Protein AF-A0A2A2VE20-F1 (afdb_monomer_lite)

Structure (mmCIF, N/CA/C/O backbone):
data_AF-A0A2A2VE20-F1
#
_entry.id   AF-A0A2A2VE20-F1
#
loop_
_atom_site.group_PDB
_atom_site.id
_atom_site.type_symbol
_atom_site.label_atom_id
_atom_site.label_alt_id
_atom_site.label_comp_id
_atom_site.label_asym_id
_atom_site.label_entity_id
_atom_site.label_seq_id
_atom_site.pdbx_PDB_ins_code
_atom_site.Cartn_x
_atom_site.Cartn_y
_atom_site.Cartn_z
_atom_site.occupancy
_atom_site.B_iso_or_equiv
_atom_site.auth_seq_id
_atom_site.auth_comp_id
_atom_site.auth_asym_id
_atom_site.auth_atom_id
_atom_site.pdbx_PDB_model_num
ATOM 1 N N . MET A 1 1 ? 16.223 32.672 -37.682 1.00 48.34 1 MET A N 1
ATOM 2 C CA . MET A 1 1 ? 15.562 32.043 -36.523 1.00 48.34 1 MET A CA 1
ATOM 3 C C . MET A 1 1 ? 15.476 30.568 -36.840 1.00 48.34 1 MET A C 1
ATOM 5 O O . MET A 1 1 ? 14.679 30.198 -37.690 1.00 48.34 1 MET A O 1
ATOM 9 N N . SER A 1 2 ? 16.385 29.778 -36.281 1.00 51.34 2 SER A N 1
ATOM 10 C CA . SER A 1 2 ? 16.395 28.321 -36.425 1.00 51.34 2 SER A CA 1
ATOM 11 C C . SER A 1 2 ? 15.729 27.784 -35.165 1.00 51.34 2 SER A C 1
ATOM 13 O O . SER A 1 2 ? 16.289 27.954 -34.085 1.00 51.34 2 SER A O 1
ATOM 15 N N . GLY A 1 3 ? 14.501 27.291 -35.293 1.00 53.44 3 GLY A N 1
ATOM 16 C CA . GLY A 1 3 ? 13.782 26.642 -34.202 1.00 53.44 3 GLY A CA 1
ATOM 17 C C . GLY A 1 3 ? 14.232 25.192 -34.034 1.00 53.44 3 GLY A C 1
ATOM 18 O O . GLY A 1 3 ? 14.536 24.536 -35.029 1.00 53.44 3 GLY A O 1
ATOM 19 N N . ASP A 1 4 ? 14.281 24.792 -32.766 1.00 65.69 4 ASP A N 1
ATOM 20 C CA . ASP A 1 4 ? 14.006 23.483 -32.170 1.00 65.69 4 ASP A CA 1
ATOM 21 C C . ASP A 1 4 ? 14.580 22.214 -32.807 1.00 65.69 4 ASP A C 1
ATOM 23 O O . ASP A 1 4 ? 14.131 21.749 -33.851 1.00 65.69 4 ASP A O 1
ATOM 27 N N . TYR A 1 5 ? 15.451 21.559 -32.038 1.00 49.91 5 TYR A N 1
ATOM 28 C CA . TYR A 1 5 ? 15.247 20.151 -31.710 1.00 49.91 5 TYR A CA 1
ATOM 29 C C . TYR A 1 5 ? 15.389 20.038 -30.194 1.00 49.91 5 TYR A C 1
ATOM 31 O O . TYR A 1 5 ? 16.487 20.191 -29.663 1.00 49.91 5 TYR A O 1
ATOM 39 N N . ASP A 1 6 ? 14.259 19.871 -29.511 1.00 56.31 6 ASP A N 1
ATOM 40 C CA . ASP A 1 6 ? 14.221 19.453 -28.116 1.00 56.31 6 ASP A CA 1
ATOM 41 C C . ASP A 1 6 ? 15.051 18.170 -27.971 1.00 56.31 6 ASP A C 1
ATOM 43 O O . ASP A 1 6 ? 14.693 17.125 -28.519 1.00 56.31 6 ASP A O 1
ATOM 47 N N . ASP A 1 7 ? 16.149 18.236 -27.216 1.00 63.00 7 ASP A N 1
ATOM 48 C CA . ASP A 1 7 ? 16.698 17.066 -26.527 1.00 63.00 7 ASP A CA 1
ATOM 49 C C . ASP A 1 7 ? 15.665 16.654 -25.462 1.00 63.00 7 ASP A C 1
ATOM 51 O O . ASP A 1 7 ? 15.796 16.959 -24.273 1.00 63.00 7 ASP A O 1
ATOM 55 N N . GLU A 1 8 ? 14.559 16.047 -25.901 1.00 77.50 8 GLU A N 1
ATOM 56 C CA . GLU A 1 8 ? 13.472 15.639 -25.020 1.00 77.50 8 GLU A CA 1
ATOM 57 C C . GLU A 1 8 ? 13.993 14.537 -24.092 1.00 77.50 8 GLU A C 1
ATOM 59 O O . GLU A 1 8 ? 14.356 13.437 -24.518 1.00 77.50 8 GLU A O 1
ATOM 64 N N . PHE A 1 9 ? 14.091 14.862 -22.804 1.00 81.44 9 PHE A N 1
ATOM 65 C CA . PHE A 1 9 ? 14.622 13.952 -21.799 1.00 81.44 9 PHE A CA 1
ATOM 66 C C . PHE A 1 9 ? 13.826 12.636 -21.789 1.00 81.44 9 PHE A C 1
ATOM 68 O O . PHE A 1 9 ? 12.604 12.626 -21.633 1.00 81.44 9 PHE A O 1
ATOM 75 N N . ASN A 1 10 ? 14.521 11.506 -21.939 1.00 84.62 10 ASN A N 1
ATOM 76 C CA . ASN A 1 10 ? 13.895 10.188 -21.985 1.00 84.62 10 ASN A CA 1
ATOM 77 C C . ASN A 1 10 ? 13.427 9.749 -20.584 1.00 84.62 10 ASN A C 1
ATOM 79 O O . ASN A 1 10 ? 14.213 9.224 -19.800 1.00 84.62 10 ASN A O 1
ATOM 83 N N . TRP A 1 11 ? 12.139 9.913 -20.283 1.00 84.69 11 TRP A N 1
ATOM 84 C CA . TRP A 1 11 ? 11.525 9.533 -18.999 1.00 84.69 11 TRP A CA 1
ATOM 85 C C . TRP A 1 11 ? 11.257 8.027 -18.814 1.00 84.69 11 TRP A C 1
ATOM 87 O O . TRP A 1 11 ? 10.614 7.633 -17.840 1.00 84.69 11 TRP A O 1
ATOM 97 N N . ARG A 1 12 ? 11.690 7.165 -19.742 1.00 82.44 12 ARG A N 1
ATOM 98 C CA . ARG A 1 12 ? 11.437 5.719 -19.649 1.00 82.44 12 ARG A CA 1
ATOM 99 C C . ARG A 1 12 ? 12.278 5.049 -18.560 1.00 82.44 12 ARG A C 1
ATOM 101 O O . ARG A 1 12 ? 13.340 5.536 -18.185 1.00 82.44 12 ARG A O 1
ATOM 108 N N . VAL A 1 13 ? 11.802 3.899 -18.084 1.00 74.50 13 VAL A N 1
ATOM 109 C CA . VAL A 1 13 ? 12.399 3.154 -16.962 1.00 74.50 13 VAL A CA 1
ATOM 110 C C . VAL A 1 13 ? 13.798 2.605 -17.252 1.00 74.50 13 VAL A C 1
ATOM 112 O O . VAL A 1 13 ? 14.531 2.330 -16.308 1.00 74.50 13 VAL A O 1
ATOM 115 N N . GLU A 1 14 ? 14.176 2.461 -18.525 1.00 80.31 14 GLU A N 1
ATOM 116 C CA . GLU A 1 14 ? 15.514 2.025 -18.943 1.00 80.31 14 GLU A CA 1
ATOM 117 C C . GLU A 1 14 ? 16.560 3.154 -18.890 1.00 80.31 14 GLU A C 1
ATOM 119 O O . GLU A 1 14 ? 17.750 2.900 -19.069 1.00 80.31 14 GLU A O 1
ATOM 124 N N . ASN A 1 15 ? 16.149 4.409 -18.665 1.00 82.25 15 ASN A N 1
ATOM 125 C CA . ASN A 1 15 ? 17.082 5.513 -18.464 1.00 82.25 15 ASN A CA 1
ATOM 126 C C . ASN A 1 15 ? 17.631 5.482 -17.027 1.00 82.25 15 ASN A C 1
ATOM 128 O O . ASN A 1 15 ? 16.894 5.721 -16.071 1.00 82.25 15 ASN A O 1
ATOM 132 N N . SER A 1 16 ? 18.938 5.254 -16.874 1.00 79.38 16 SER A N 1
ATOM 133 C CA . SER A 1 16 ? 19.615 5.209 -15.570 1.00 79.38 16 SER A CA 1
ATOM 134 C C . SER A 1 16 ? 19.548 6.521 -14.780 1.00 79.38 16 SER A C 1
ATOM 136 O O . SER A 1 16 ? 19.668 6.495 -13.555 1.00 79.38 16 SER A O 1
ATOM 138 N N . ASP A 1 17 ? 19.329 7.654 -15.453 1.00 80.94 17 ASP A N 1
ATOM 139 C CA . ASP A 1 17 ? 19.149 8.959 -14.805 1.00 80.94 17 ASP A CA 1
ATOM 140 C C . ASP A 1 17 ? 17.758 9.092 -14.154 1.00 80.94 17 ASP A C 1
ATOM 142 O O . ASP A 1 17 ? 17.549 9.927 -13.268 1.00 80.94 17 ASP A O 1
ATOM 146 N N . VAL A 1 18 ? 16.797 8.240 -14.539 1.00 78.62 18 VAL A N 1
ATOM 147 C CA . VAL A 1 18 ? 15.475 8.145 -13.908 1.00 78.62 18 VAL A CA 1
ATOM 148 C C . VAL A 1 18 ? 15.584 7.284 -12.650 1.00 78.62 18 VAL A C 1
ATOM 150 O O . VAL A 1 18 ? 15.334 6.076 -12.621 1.00 78.62 18 VAL A O 1
ATOM 153 N N . VAL A 1 19 ? 15.953 7.947 -11.556 1.00 81.38 19 VAL A N 1
ATOM 154 C CA . VAL A 1 19 ? 16.086 7.315 -10.234 1.00 81.38 19 VAL A CA 1
ATOM 155 C C . VAL A 1 19 ? 14.727 6.858 -9.694 1.00 81.38 19 VAL A C 1
ATOM 157 O O . VAL A 1 19 ? 14.620 5.788 -9.095 1.00 81.38 19 VAL A O 1
ATOM 160 N N . VAL A 1 20 ? 13.676 7.647 -9.930 1.00 79.25 20 VAL A N 1
ATOM 161 C CA . VAL A 1 20 ? 12.312 7.360 -9.473 1.00 79.25 20 VAL A CA 1
ATOM 162 C C . VAL A 1 20 ? 11.384 7.361 -10.687 1.00 79.25 20 VAL A C 1
ATOM 164 O O . VAL A 1 20 ? 11.159 8.426 -11.261 1.00 79.25 20 VAL A O 1
AT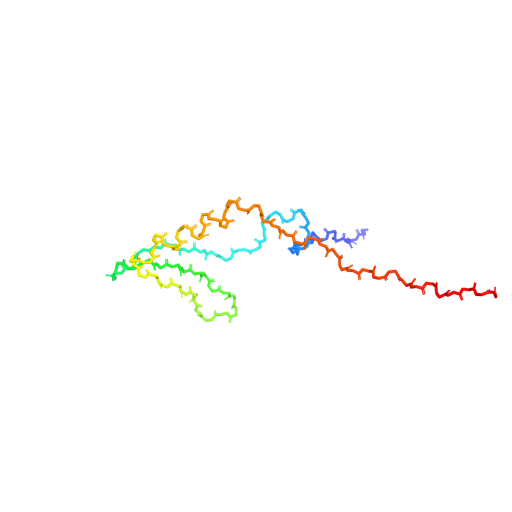OM 167 N N . PRO A 1 21 ? 10.866 6.194 -11.110 1.00 81.75 21 PRO A N 1
ATOM 168 C CA . PRO A 1 21 ? 9.857 6.144 -12.157 1.00 81.75 21 PRO A CA 1
ATOM 169 C C . PRO A 1 21 ? 8.526 6.693 -11.633 1.00 81.75 21 PRO A C 1
ATOM 171 O O . PRO A 1 21 ? 8.348 6.849 -10.424 1.00 81.75 21 PRO A O 1
ATOM 174 N N . ASP A 1 22 ? 7.581 6.946 -12.536 1.00 81.19 22 ASP A N 1
ATOM 175 C CA . ASP A 1 22 ? 6.222 7.316 -12.142 1.00 81.19 22 ASP A CA 1
ATOM 176 C C . ASP A 1 22 ? 5.638 6.299 -11.142 1.00 81.19 22 ASP A C 1
ATOM 178 O O . ASP A 1 22 ? 5.732 5.080 -11.323 1.00 81.19 22 ASP A O 1
ATOM 182 N N . GLN A 1 23 ? 5.074 6.814 -10.050 1.00 84.69 23 GLN A N 1
ATOM 183 C CA . GLN A 1 23 ? 4.515 6.026 -8.958 1.00 84.69 23 GLN A CA 1
ATOM 184 C C . GLN A 1 23 ? 3.203 6.657 -8.505 1.00 84.69 23 GLN A C 1
ATOM 186 O O . GLN A 1 23 ? 3.186 7.712 -7.870 1.00 84.69 23 GLN A O 1
ATOM 191 N N . ARG A 1 24 ? 2.095 5.966 -8.791 1.00 89.88 24 ARG A N 1
ATOM 192 C CA . ARG A 1 24 ? 0.760 6.379 -8.341 1.00 89.88 24 ARG A CA 1
ATOM 193 C C . ARG A 1 24 ? 0.714 6.495 -6.819 1.00 89.88 24 ARG A C 1
ATOM 195 O O . ARG A 1 24 ? 1.242 5.630 -6.103 1.00 89.88 24 ARG A O 1
ATOM 202 N N . ALA A 1 25 ? 0.042 7.534 -6.323 1.00 92.94 25 ALA A N 1
ATOM 203 C CA . ALA A 1 25 ? -0.055 7.791 -4.895 1.00 92.94 25 ALA A CA 1
ATOM 204 C C . ALA A 1 25 ? -0.637 6.571 -4.164 1.00 92.94 25 ALA A C 1
ATOM 206 O O . ALA A 1 25 ? -1.662 6.011 -4.558 1.00 92.94 25 ALA A O 1
ATOM 207 N N . THR A 1 26 ? 0.036 6.147 -3.093 1.00 95.69 26 THR A N 1
ATOM 208 C CA . THR A 1 26 ? -0.355 4.974 -2.305 1.00 95.69 26 THR A CA 1
ATOM 209 C C . THR A 1 26 ? -0.570 5.379 -0.853 1.00 95.69 26 THR A C 1
ATOM 211 O O . THR A 1 26 ? 0.336 5.884 -0.193 1.00 95.69 26 THR A O 1
ATOM 214 N N . ALA A 1 27 ? -1.779 5.152 -0.347 1.00 96.75 27 ALA A N 1
ATOM 215 C CA . ALA A 1 27 ? -2.157 5.407 1.035 1.00 96.75 27 ALA A CA 1
ATOM 216 C C . ALA A 1 27 ? -2.218 4.095 1.825 1.00 96.75 27 ALA A C 1
ATOM 218 O O . ALA A 1 27 ? -2.726 3.089 1.330 1.00 96.75 27 ALA A O 1
ATOM 219 N N . VAL A 1 28 ? -1.759 4.129 3.078 1.00 96.75 28 VAL A N 1
ATOM 220 C CA . VAL A 1 28 ? -1.885 3.014 4.028 1.00 96.75 28 VAL A CA 1
ATOM 221 C C . VAL A 1 28 ? -2.605 3.503 5.278 1.00 96.75 28 VAL A C 1
ATOM 223 O O . VAL A 1 28 ? -2.194 4.489 5.886 1.00 96.75 28 VAL A O 1
ATOM 226 N N . TYR A 1 29 ? -3.698 2.841 5.654 1.00 97.69 29 TYR A N 1
ATOM 227 C CA . TYR A 1 29 ? -4.521 3.226 6.805 1.00 97.69 29 TYR A CA 1
ATOM 228 C C . TYR A 1 29 ? -5.290 2.036 7.387 1.00 97.69 29 TYR A C 1
ATOM 230 O O . TYR A 1 29 ? -5.272 0.938 6.838 1.00 97.69 29 TYR A O 1
ATOM 238 N N . VAL A 1 30 ? -5.975 2.254 8.511 1.00 97.50 30 VAL A N 1
ATOM 239 C CA . VAL A 1 30 ? -6.854 1.260 9.144 1.00 97.50 30 VAL A CA 1
ATOM 240 C C . VAL A 1 30 ? -8.311 1.608 8.844 1.00 97.50 30 VAL A C 1
ATOM 242 O O . VAL A 1 30 ? -8.708 2.767 8.965 1.00 97.50 30 VAL A O 1
ATOM 245 N N . ASN A 1 31 ? -9.110 0.624 8.430 1.00 97.00 31 ASN A N 1
ATOM 246 C CA . ASN A 1 31 ? -10.544 0.816 8.186 1.00 97.00 31 ASN A CA 1
ATOM 247 C C . ASN A 1 31 ? -11.389 0.633 9.466 1.00 97.00 31 ASN A C 1
ATOM 249 O O . ASN A 1 31 ? -10.884 0.269 10.527 1.00 97.00 31 ASN A O 1
ATOM 253 N N . GLY A 1 32 ? -12.706 0.845 9.362 1.00 96.56 32 GLY A N 1
ATOM 254 C CA . GLY A 1 32 ? -13.639 0.693 10.489 1.00 96.56 32 GLY A CA 1
ATOM 255 C C . GLY A 1 32 ? -13.762 -0.731 11.052 1.00 96.56 32 GLY A C 1
ATOM 256 O O . GLY A 1 32 ? -14.306 -0.905 12.138 1.00 96.56 32 GLY A O 1
ATOM 257 N N . TRP A 1 33 ? -13.237 -1.737 10.349 1.00 96.12 33 TRP 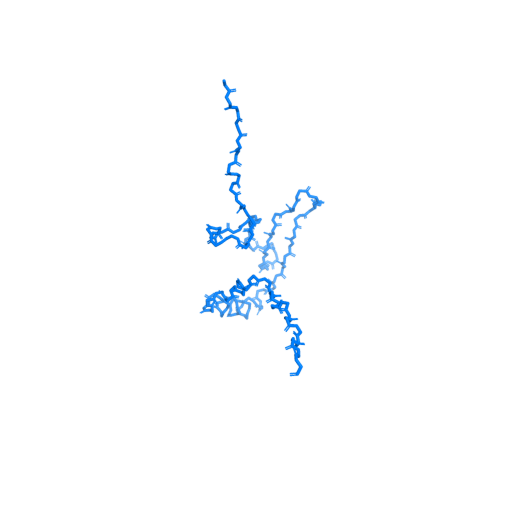A N 1
ATOM 258 C CA . TRP A 1 33 ? -13.180 -3.130 10.801 1.00 96.12 33 TRP A CA 1
ATOM 259 C C . TRP A 1 33 ? -11.836 -3.494 11.448 1.00 96.12 33 TRP A C 1
ATOM 261 O O . TRP A 1 33 ? -11.629 -4.645 11.819 1.00 96.12 33 TRP A O 1
ATOM 271 N N . GLY A 1 34 ? -10.918 -2.533 11.608 1.00 94.94 34 GLY A N 1
ATOM 272 C CA . GLY A 1 34 ? -9.606 -2.767 12.216 1.00 94.94 34 GLY A CA 1
ATOM 273 C C . GLY A 1 34 ? -8.605 -3.471 11.296 1.00 94.94 34 GLY A C 1
ATOM 274 O O . GLY A 1 34 ? -7.581 -3.959 11.772 1.00 94.94 34 GLY A O 1
ATOM 275 N N . GLN A 1 35 ? -8.882 -3.531 9.992 1.00 98.00 35 GLN A N 1
ATOM 276 C CA . GLN A 1 35 ? -7.994 -4.123 8.991 1.00 98.00 35 GLN A CA 1
ATOM 277 C C . GLN A 1 35 ? -7.087 -3.049 8.394 1.00 98.00 35 GLN A C 1
ATOM 279 O O . GLN A 1 35 ? -7.497 -1.892 8.250 1.00 98.00 35 GLN A O 1
ATOM 284 N N . ALA A 1 36 ? -5.878 -3.434 7.996 1.00 97.75 36 ALA A N 1
ATOM 285 C CA . ALA A 1 36 ? -5.029 -2.554 7.209 1.00 97.75 36 ALA A CA 1
ATOM 286 C C . ALA A 1 36 ? -5.528 -2.495 5.767 1.00 97.75 36 ALA A C 1
ATOM 288 O O . ALA A 1 36 ? -5.881 -3.514 5.174 1.00 97.75 36 ALA A O 1
ATOM 289 N N . VAL A 1 37 ? -5.517 -1.299 5.198 1.00 98.00 37 VAL A N 1
ATOM 290 C CA . VAL A 1 37 ? -5.887 -1.037 3.814 1.00 98.00 37 VAL A CA 1
ATOM 291 C C . VAL A 1 37 ? -4.732 -0.329 3.133 1.00 98.00 37 VAL A C 1
ATOM 293 O O . VAL A 1 37 ? -4.276 0.714 3.600 1.00 98.00 37 VAL A O 1
ATOM 296 N N . ILE A 1 38 ? -4.290 -0.896 2.017 1.00 97.69 38 ILE A N 1
ATOM 297 C CA . ILE A 1 38 ? -3.411 -0.248 1.050 1.00 97.69 38 ILE A CA 1
ATOM 298 C C . ILE A 1 38 ? -4.300 0.187 -0.111 1.00 97.69 38 ILE A C 1
ATOM 300 O O . ILE A 1 38 ? -4.960 -0.646 -0.733 1.00 97.69 38 ILE A O 1
ATOM 304 N N . ARG A 1 39 ? -4.349 1.489 -0.383 1.00 97.38 39 ARG A N 1
ATOM 305 C CA . ARG A 1 39 ? -5.128 2.086 -1.470 1.00 97.38 39 ARG A CA 1
ATOM 306 C C . ARG A 1 39 ? -4.177 2.747 -2.449 1.00 97.38 39 ARG A C 1
ATOM 308 O O . ARG A 1 39 ? -3.390 3.592 -2.035 1.00 97.38 39 ARG A O 1
ATOM 315 N N . GLN A 1 40 ? -4.287 2.402 -3.721 1.00 97.00 40 GLN A N 1
ATOM 316 C CA . GLN A 1 40 ? -3.557 3.065 -4.792 1.00 97.00 40 GLN A CA 1
ATOM 317 C C . GLN A 1 40 ? -4.518 3.916 -5.619 1.00 97.00 40 GLN A C 1
ATOM 319 O O . GLN A 1 40 ? -5.595 3.445 -5.991 1.00 97.00 40 GLN A O 1
ATOM 324 N N . GLU A 1 41 ? -4.122 5.159 -5.880 1.00 96.06 41 GLU A N 1
ATOM 325 C CA . GLU A 1 41 ? -4.826 6.060 -6.790 1.00 96.06 41 GLU A CA 1
ATOM 326 C C . GLU A 1 41 ? -5.008 5.405 -8.164 1.00 96.06 41 GLU A C 1
ATOM 328 O O . GLU A 1 41 ? -4.084 4.784 -8.699 1.00 96.06 41 GLU A O 1
ATOM 333 N N . ARG A 1 42 ? -6.214 5.523 -8.721 1.00 93.38 42 ARG A N 1
ATOM 334 C CA . ARG A 1 42 ? -6.549 5.025 -10.056 1.00 93.38 42 ARG A CA 1
ATOM 335 C C . ARG A 1 42 ? -5.694 5.673 -11.145 1.00 93.38 42 ARG A C 1
ATOM 337 O O . ARG A 1 42 ? -5.335 6.845 -11.057 1.00 93.38 42 ARG A O 1
ATOM 344 N N . ALA A 1 43 ? -5.416 4.926 -12.209 1.00 89.50 43 ALA A N 1
ATOM 345 C CA . ALA A 1 43 ? -4.895 5.515 -13.441 1.00 89.50 43 ALA A CA 1
ATOM 346 C C . ALA A 1 43 ? -5.957 6.387 -14.136 1.00 89.50 43 ALA A C 1
ATOM 348 O O . ALA A 1 43 ? -7.144 6.363 -13.801 1.00 89.50 43 ALA A O 1
ATOM 349 N N . TRP A 1 44 ? -5.520 7.171 -15.121 1.00 87.06 44 TRP A N 1
ATOM 350 C CA . TRP A 1 44 ? -6.390 8.072 -15.881 1.00 87.06 44 TRP A CA 1
ATOM 351 C C . TRP A 1 44 ? -7.534 7.334 -16.600 1.00 87.06 44 TRP A C 1
ATOM 353 O O . TRP A 1 44 ? -8.614 7.902 -16.770 1.00 87.06 44 TRP A O 1
ATOM 363 N N . ASP A 1 45 ? -7.305 6.080 -16.985 1.00 91.50 45 ASP A N 1
ATOM 364 C CA . ASP A 1 45 ? -8.225 5.181 -17.684 1.00 91.50 45 ASP A CA 1
ATOM 365 C C . ASP A 1 45 ? -8.973 4.214 -16.752 1.00 91.50 45 ASP A C 1
ATOM 367 O O . ASP A 1 45 ? -9.873 3.498 -17.191 1.00 91.50 45 ASP A O 1
ATOM 371 N N . GLU A 1 46 ? -8.655 4.206 -15.459 1.00 92.50 46 GLU A N 1
ATOM 372 C CA . GLU A 1 46 ? -9.326 3.374 -14.467 1.00 92.50 46 GLU A CA 1
ATOM 373 C C . GLU A 1 46 ? -10.482 4.139 -13.808 1.00 92.50 46 GLU A C 1
ATOM 375 O O . GLU A 1 46 ? -10.365 5.304 -13.425 1.00 92.50 46 GLU A O 1
ATOM 380 N N . GLU A 1 47 ? -11.622 3.475 -13.612 1.00 92.81 47 GLU A N 1
ATOM 381 C CA . GLU A 1 47 ? -12.803 4.106 -13.006 1.00 92.81 47 GLU A CA 1
ATOM 382 C C . GLU A 1 47 ? -12.689 4.283 -11.484 1.00 92.81 47 GLU A C 1
ATOM 384 O O . GLU A 1 47 ? -13.360 5.140 -10.902 1.00 92.81 47 GLU A O 1
ATOM 389 N N . ARG A 1 48 ? -11.893 3.445 -10.810 1.00 94.38 48 ARG A N 1
ATOM 390 C CA . ARG A 1 48 ? -11.827 3.363 -9.345 1.00 94.38 48 ARG A CA 1
ATOM 391 C C . ARG A 1 48 ? -10.428 3.022 -8.871 1.00 94.38 48 ARG A C 1
ATOM 393 O O . ARG A 1 48 ? -9.685 2.337 -9.560 1.00 94.38 48 ARG A O 1
ATOM 400 N N . ASP A 1 49 ? -10.134 3.452 -7.653 1.00 96.50 49 ASP A N 1
ATOM 401 C CA . ASP A 1 49 ? -8.893 3.113 -6.967 1.00 96.50 49 ASP A CA 1
ATOM 402 C C . ASP A 1 49 ? -8.807 1.616 -6.663 1.00 96.50 49 ASP A C 1
ATOM 404 O O . ASP A 1 49 ? -9.819 0.942 -6.436 1.00 96.50 49 ASP A O 1
ATOM 408 N N . THR A 1 50 ? -7.575 1.117 -6.597 1.00 95.62 50 THR A N 1
ATOM 409 C CA . THR A 1 50 ? -7.294 -0.271 -6.223 1.00 95.62 50 THR A CA 1
ATOM 410 C C . THR A 1 50 ? -7.085 -0.378 -4.717 1.00 95.62 50 THR A C 1
ATOM 412 O O . THR A 1 50 ? -6.411 0.455 -4.111 1.00 95.62 50 THR A O 1
ATOM 415 N N . PHE A 1 51 ? -7.642 -1.428 -4.110 1.00 96.62 51 PHE A N 1
ATOM 416 C CA . PHE A 1 51 ? -7.557 -1.682 -2.674 1.00 96.62 51 PHE A CA 1
ATOM 417 C C . PHE A 1 51 ? -6.999 -3.076 -2.396 1.00 96.62 51 PHE A C 1
ATOM 419 O O . PHE A 1 51 ? -7.460 -4.064 -2.964 1.00 96.62 51 PHE A O 1
ATOM 426 N N . VAL A 1 52 ? -6.072 -3.157 -1.446 1.00 97.00 5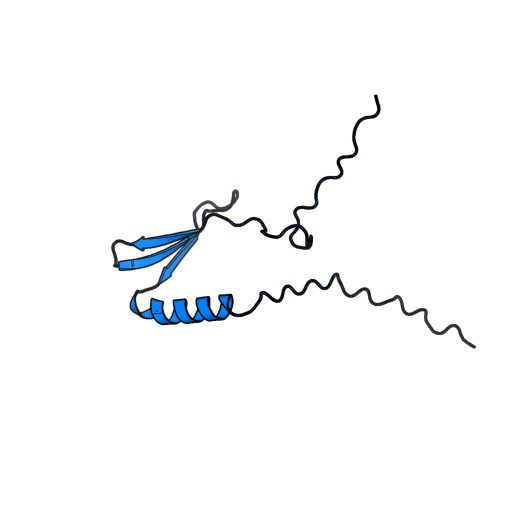2 VAL A N 1
ATOM 427 C CA . VAL A 1 52 ? -5.653 -4.401 -0.798 1.00 97.00 52 VAL A CA 1
ATOM 428 C C . VAL A 1 52 ? -6.010 -4.288 0.677 1.00 97.00 52 VAL A C 1
ATOM 430 O O . VAL A 1 52 ? -5.585 -3.351 1.350 1.00 97.00 52 VAL A O 1
ATOM 433 N N . VAL A 1 53 ? -6.804 -5.232 1.178 1.00 97.69 53 VAL A N 1
ATOM 434 C CA . VAL A 1 53 ? -7.227 -5.278 2.582 1.00 97.69 53 VAL A CA 1
ATOM 435 C C . VAL A 1 53 ? -6.570 -6.477 3.248 1.00 97.69 53 VAL A C 1
ATOM 437 O O . VAL A 1 53 ? -6.674 -7.595 2.748 1.00 97.69 53 VAL A O 1
ATOM 440 N N . ILE A 1 54 ? -5.886 -6.243 4.365 1.00 97.75 54 ILE A N 1
ATOM 441 C CA . ILE A 1 54 ? -5.165 -7.268 5.117 1.00 97.75 54 ILE A CA 1
ATOM 442 C C . ILE A 1 54 ? -5.685 -7.291 6.549 1.00 97.75 54 ILE A C 1
ATOM 444 O O . ILE A 1 54 ? -5.646 -6.281 7.260 1.00 97.75 54 ILE A O 1
ATOM 448 N N . ASP A 1 55 ? -6.140 -8.461 6.989 1.00 97.75 55 ASP A N 1
ATOM 449 C CA . ASP A 1 55 ? -6.498 -8.670 8.387 1.00 97.75 55 ASP A CA 1
ATOM 450 C C . ASP A 1 55 ? -5.292 -8.474 9.303 1.00 97.75 55 ASP A C 1
ATOM 452 O O . ASP A 1 55 ? -4.170 -8.892 9.005 1.00 97.75 55 ASP A O 1
ATOM 456 N N . HIS A 1 56 ? -5.547 -7.888 10.474 1.00 93.81 56 HIS A N 1
ATOM 457 C CA . HIS A 1 56 ? -4.508 -7.569 11.452 1.00 93.81 56 HIS A CA 1
ATOM 458 C C . HIS A 1 56 ? -3.670 -8.804 11.836 1.00 93.81 56 HIS A C 1
ATOM 460 O O . HIS A 1 56 ? -2.458 -8.702 12.011 1.00 93.81 56 HIS A O 1
ATOM 466 N N . ALA A 1 57 ? -4.280 -9.994 11.871 1.00 97.25 57 ALA A N 1
ATOM 467 C CA . ALA A 1 57 ? -3.589 -11.251 12.167 1.00 97.25 57 ALA A CA 1
ATOM 468 C C . ALA A 1 57 ? -2.456 -11.596 11.177 1.00 97.25 57 ALA A C 1
ATOM 470 O O . ALA A 1 57 ? -1.512 -12.289 11.549 1.00 97.25 57 ALA A O 1
ATOM 471 N N . HIS A 1 58 ? -2.522 -11.107 9.936 1.00 97.75 58 HIS A N 1
ATOM 472 C CA . HIS A 1 58 ? -1.535 -11.385 8.887 1.00 97.75 58 HIS A CA 1
ATOM 473 C C . HIS A 1 58 ? -0.506 -10.264 8.699 1.00 97.75 58 HIS A C 1
ATOM 475 O O . HIS A 1 58 ? 0.488 -10.454 7.991 1.00 97.75 58 HIS A O 1
ATOM 481 N N . LEU A 1 59 ? -0.696 -9.113 9.352 1.00 95.38 59 LEU A N 1
ATOM 482 C CA . LEU A 1 59 ? 0.205 -7.968 9.223 1.00 95.38 59 LEU A CA 1
ATOM 483 C C . LEU A 1 59 ? 1.662 -8.269 9.594 1.00 95.38 59 LEU A C 1
ATOM 485 O O . LEU A 1 59 ? 2.533 -7.867 8.824 1.00 95.38 59 LEU A O 1
ATOM 489 N N . PRO A 1 60 ? 1.976 -8.997 10.685 1.00 97.00 60 PRO A N 1
ATOM 490 C CA . PRO A 1 60 ? 3.368 -9.304 11.013 1.00 97.00 60 PRO A CA 1
ATOM 491 C C . PRO A 1 60 ? 4.089 -10.070 9.896 1.00 97.00 60 PRO A C 1
ATOM 493 O O . PRO A 1 60 ? 5.237 -9.767 9.574 1.00 97.00 60 PRO A O 1
ATOM 496 N N . THR A 1 61 ? 3.404 -11.025 9.260 1.00 97.62 61 THR A N 1
ATOM 497 C CA . THR A 1 61 ? 3.952 -11.807 8.143 1.00 97.62 61 THR A CA 1
ATOM 498 C C . THR A 1 61 ? 4.188 -10.937 6.911 1.00 97.62 61 THR A C 1
ATOM 500 O O . THR A 1 61 ? 5.248 -11.031 6.294 1.00 97.62 61 THR A O 1
ATOM 503 N N . LEU A 1 62 ? 3.234 -10.063 6.574 1.00 95.88 62 LEU A N 1
ATOM 504 C CA . LEU A 1 62 ? 3.379 -9.132 5.455 1.00 95.88 62 LEU A CA 1
ATOM 505 C C . LEU A 1 62 ? 4.540 -8.152 5.683 1.00 95.88 62 LEU A C 1
ATOM 507 O O . LEU A 1 62 ? 5.363 -7.968 4.791 1.00 95.88 62 LEU A O 1
ATOM 511 N N . ILE A 1 63 ? 4.648 -7.570 6.881 1.00 95.50 63 ILE A N 1
ATOM 512 C CA . ILE A 1 63 ? 5.728 -6.635 7.234 1.00 95.50 63 ILE A CA 1
ATOM 513 C C . ILE A 1 63 ? 7.091 -7.318 7.118 1.00 95.50 63 ILE A C 1
ATOM 515 O O . ILE A 1 63 ? 8.004 -6.751 6.524 1.00 95.50 63 ILE A O 1
ATOM 519 N N . ALA A 1 64 ? 7.235 -8.546 7.623 1.00 95.38 64 ALA A N 1
ATOM 520 C CA . ALA A 1 64 ? 8.485 -9.292 7.502 1.00 95.38 64 ALA A CA 1
ATOM 521 C C . ALA A 1 64 ? 8.881 -9.528 6.032 1.00 95.38 64 ALA A C 1
ATOM 523 O O . ALA A 1 64 ? 10.055 -9.406 5.681 1.00 95.38 64 ALA A O 1
ATOM 524 N N . ALA A 1 65 ? 7.909 -9.820 5.162 1.00 93.56 65 ALA A N 1
ATOM 525 C CA . ALA A 1 65 ? 8.153 -9.969 3.730 1.00 93.56 65 ALA A CA 1
ATOM 526 C C . ALA A 1 65 ? 8.577 -8.644 3.072 1.00 93.56 65 ALA A C 1
ATOM 528 O O . ALA A 1 65 ? 9.549 -8.630 2.320 1.00 93.56 65 ALA A O 1
ATOM 529 N N . LEU A 1 66 ? 7.907 -7.531 3.393 1.00 92.06 66 LEU A N 1
ATOM 530 C CA . LEU A 1 66 ? 8.261 -6.200 2.886 1.00 92.06 66 LEU A CA 1
ATOM 531 C C . LEU A 1 66 ? 9.660 -5.767 3.338 1.00 92.06 66 LEU A C 1
ATOM 533 O O . LEU A 1 66 ? 10.443 -5.295 2.520 1.00 92.06 66 LEU A O 1
ATOM 537 N N . MET A 1 67 ? 10.004 -5.985 4.609 1.00 92.94 67 MET A N 1
ATOM 538 C CA . MET A 1 67 ? 11.341 -5.692 5.133 1.00 92.94 67 MET A CA 1
ATOM 539 C C . MET A 1 67 ? 12.413 -6.517 4.427 1.00 92.94 67 MET A C 1
ATOM 541 O O . MET A 1 67 ? 13.446 -5.975 4.058 1.00 92.94 67 MET A O 1
ATOM 545 N N . LYS A 1 68 ? 12.155 -7.806 4.169 1.00 90.00 68 LYS A N 1
ATOM 546 C CA . LYS A 1 68 ? 13.076 -8.651 3.399 1.00 90.00 68 LYS A CA 1
ATOM 547 C C . LYS A 1 68 ? 13.286 -8.124 1.977 1.00 90.00 68 LYS A C 1
ATOM 549 O O . LYS A 1 68 ? 14.399 -8.203 1.475 1.00 90.00 68 LYS A O 1
ATOM 554 N N . ILE A 1 69 ? 12.237 -7.613 1.331 1.00 86.62 69 ILE A N 1
ATOM 555 C CA . ILE A 1 69 ? 12.340 -7.001 -0.003 1.00 86.62 69 ILE A CA 1
ATOM 556 C C . ILE A 1 69 ? 13.167 -5.714 0.064 1.00 86.62 69 ILE A C 1
ATOM 558 O O . ILE A 1 69 ? 14.016 -5.509 -0.792 1.00 86.62 69 ILE A O 1
ATOM 562 N N . ALA A 1 70 ? 12.957 -4.879 1.084 1.00 85.50 70 ALA A N 1
ATOM 563 C CA . ALA A 1 70 ? 13.703 -3.635 1.264 1.00 85.50 70 ALA A CA 1
ATOM 564 C C . ALA A 1 70 ? 15.203 -3.856 1.542 1.00 85.50 70 ALA A C 1
ATOM 566 O O . ALA A 1 70 ? 16.016 -3.003 1.200 1.00 85.50 70 ALA A O 1
ATOM 567 N N . ASP A 1 71 ? 15.561 -4.989 2.152 1.00 86.25 71 ASP A N 1
ATOM 568 C CA . ASP A 1 71 ? 16.944 -5.339 2.506 1.00 86.25 71 ASP A CA 1
ATOM 569 C C . ASP A 1 71 ? 17.748 -5.897 1.314 1.00 86.25 71 ASP A C 1
ATOM 571 O O . ASP A 1 71 ? 18.979 -5.912 1.321 1.00 86.25 71 ASP A O 1
ATOM 575 N N . VAL A 1 72 ? 17.062 -6.354 0.261 1.00 79.38 72 VAL A N 1
ATOM 576 C CA . VAL A 1 72 ? 17.695 -6.775 -0.992 1.00 79.38 72 VAL A CA 1
ATOM 577 C C . VAL A 1 72 ? 17.793 -5.551 -1.898 1.00 79.38 72 VAL A C 1
ATOM 579 O O . VAL A 1 72 ? 16.772 -5.003 -2.309 1.00 79.38 72 VAL A O 1
ATOM 582 N N . ALA A 1 73 ? 19.017 -5.124 -2.237 1.00 60.66 73 ALA A N 1
ATOM 583 C CA . ALA A 1 73 ? 19.215 -4.094 -3.256 1.00 60.66 73 ALA A CA 1
ATOM 584 C C . ALA A 1 73 ? 18.439 -4.498 -4.524 1.00 60.66 73 ALA A C 1
ATOM 586 O O . ALA A 1 73 ? 18.572 -5.648 -4.955 1.00 60.66 73 ALA A O 1
ATOM 587 N N . PRO A 1 74 ? 17.610 -3.612 -5.105 1.00 60.97 74 PRO A N 1
ATOM 588 C CA . PRO A 1 74 ? 16.833 -3.959 -6.282 1.00 60.97 74 PRO A CA 1
ATOM 589 C C . PRO A 1 74 ? 17.802 -4.352 -7.395 1.00 60.97 74 PRO A C 1
ATOM 591 O O . PRO A 1 74 ? 18.532 -3.514 -7.918 1.00 60.97 74 PRO A O 1
ATOM 594 N N . VAL A 1 75 ? 17.826 -5.638 -7.743 1.00 54.38 75 VAL A N 1
ATOM 595 C CA . VAL A 1 75 ? 18.489 -6.104 -8.957 1.00 54.38 75 VAL A CA 1
ATOM 596 C C . VAL A 1 75 ? 17.584 -5.666 -10.100 1.00 54.38 75 VAL A C 1
ATOM 598 O O . VAL A 1 75 ? 16.660 -6.382 -10.482 1.00 54.38 75 VAL A O 1
ATOM 601 N N . ARG A 1 76 ? 17.781 -4.438 -10.584 1.00 55.94 76 ARG A N 1
ATOM 602 C CA . ARG A 1 76 ? 17.316 -4.074 -11.917 1.00 55.94 76 ARG A CA 1
ATOM 603 C C . ARG A 1 76 ? 18.224 -4.826 -12.884 1.00 55.94 76 ARG A C 1
ATOM 605 O O . ARG A 1 76 ? 19.438 -4.644 -12.870 1.00 55.94 76 ARG A O 1
ATOM 612 N N . ASP A 1 77 ? 17.652 -5.766 -13.628 1.00 51.12 77 ASP A N 1
ATOM 613 C CA . ASP A 1 77 ? 18.341 -6.345 -14.775 1.00 51.12 77 ASP A CA 1
ATOM 614 C C . ASP A 1 77 ? 18.372 -5.267 -15.861 1.00 51.12 77 ASP A C 1
ATOM 616 O O . ASP A 1 77 ? 17.456 -5.153 -16.671 1.00 51.12 77 ASP A O 1
ATOM 620 N N . ASP A 1 78 ? 19.394 -4.414 -15.802 1.00 52.72 78 ASP A N 1
ATOM 621 C CA . ASP A 1 78 ? 19.609 -3.312 -16.741 1.00 52.72 78 ASP A CA 1
ATOM 622 C C . ASP A 1 78 ? 20.178 -3.803 -18.082 1.00 52.72 78 ASP A C 1
ATOM 624 O O . ASP A 1 78 ? 20.691 -2.993 -18.849 1.00 52.72 78 ASP A O 1
ATOM 628 N N . SER A 1 79 ? 20.141 -5.111 -18.380 1.00 46.59 79 SER A N 1
ATOM 629 C CA . SER A 1 79 ? 20.653 -5.655 -19.638 1.00 46.59 79 SER A CA 1
ATOM 630 C C . SER A 1 79 ? 19.873 -5.063 -20.821 1.00 46.59 79 SER A C 1
ATOM 632 O O . SER A 1 79 ? 18.733 -5.472 -21.071 1.00 46.59 79 SER A O 1
ATOM 634 N N . PRO A 1 80 ? 20.461 -4.136 -21.608 1.00 44.06 80 PRO A N 1
ATOM 635 C CA . PRO A 1 80 ? 19.888 -3.763 -22.888 1.00 44.06 80 PRO A CA 1
ATOM 636 C C . PRO A 1 80 ? 19.974 -5.012 -23.758 1.00 44.06 80 PRO A C 1
ATOM 638 O O . PRO A 1 80 ? 20.967 -5.738 -23.682 1.00 44.06 80 PRO A O 1
ATOM 641 N N . GLY A 1 81 ? 18.917 -5.271 -24.529 1.00 44.12 81 GLY A N 1
ATOM 642 C CA . GLY A 1 81 ? 18.685 -6.528 -25.232 1.00 44.12 81 GLY A CA 1
ATOM 643 C C . GLY A 1 81 ? 19.950 -7.224 -25.725 1.00 44.12 81 GLY A C 1
ATOM 644 O O . GLY A 1 81 ? 20.841 -6.593 -26.288 1.00 44.12 81 GLY A O 1
ATOM 645 N N . THR A 1 82 ? 20.003 -8.542 -25.532 1.00 40.28 82 THR A N 1
ATOM 646 C CA . THR A 1 82 ? 20.980 -9.413 -26.180 1.00 40.28 82 THR A CA 1
ATOM 647 C C . THR A 1 82 ? 21.022 -9.094 -27.673 1.00 40.28 82 THR A C 1
ATOM 649 O O . THR A 1 82 ? 20.214 -9.590 -28.456 1.00 40.28 82 THR A O 1
ATOM 652 N N . VAL A 1 83 ? 21.973 -8.256 -28.077 1.00 45.53 83 VAL A N 1
ATOM 653 C CA . VAL A 1 83 ? 22.407 -8.170 -29.459 1.00 45.53 83 VAL A CA 1
ATOM 654 C C . VAL A 1 83 ? 23.289 -9.391 -29.620 1.00 45.53 83 VAL A C 1
ATOM 656 O O . VAL A 1 83 ? 24.454 -9.392 -29.227 1.00 45.53 83 VAL A O 1
ATOM 659 N N . VAL A 1 84 ? 22.698 -10.481 -30.104 1.00 50.25 84 VAL A N 1
ATOM 660 C CA . VAL A 1 84 ? 23.488 -11.546 -30.715 1.00 50.25 84 VAL A CA 1
ATOM 661 C C . VAL A 1 84 ? 24.300 -10.864 -31.818 1.00 50.25 84 VAL A C 1
ATOM 663 O O . VAL A 1 84 ? 23.686 -10.264 -32.705 1.00 50.25 84 VAL A O 1
ATOM 666 N N . PRO A 1 85 ? 25.644 -10.843 -31.746 1.00 45.88 85 PRO A N 1
ATOM 667 C CA . PRO A 1 85 ? 26.427 -10.381 -32.876 1.00 45.88 85 PRO A CA 1
ATOM 668 C C . PRO A 1 85 ? 26.015 -11.240 -34.067 1.00 45.88 85 PRO A C 1
ATOM 670 O O . PRO A 1 85 ? 25.944 -12.462 -33.937 1.00 45.88 85 PRO A O 1
ATOM 673 N N . ASP A 1 86 ? 25.679 -10.586 -35.181 1.00 52.31 86 ASP A N 1
ATOM 674 C CA . ASP A 1 86 ? 25.499 -11.249 -36.466 1.00 52.31 86 ASP A CA 1
ATOM 675 C C . ASP A 1 86 ? 26.731 -12.129 -36.657 1.00 52.31 86 ASP A C 1
ATOM 677 O O . ASP A 1 86 ? 27.857 -11.621 -36.741 1.00 52.31 86 ASP A O 1
ATOM 681 N N . GLU A 1 87 ? 26.535 -13.445 -36.557 1.00 51.50 87 GLU A N 1
ATOM 682 C CA . GLU A 1 87 ? 27.573 -14.402 -36.859 1.00 51.50 87 GLU A CA 1
ATOM 683 C C . GLU A 1 87 ? 27.944 -14.118 -38.305 1.00 51.50 87 GLU A C 1
ATOM 685 O O . GLU A 1 87 ? 27.255 -14.537 -39.236 1.00 51.50 87 GLU A O 1
ATOM 690 N N . ALA A 1 88 ? 29.038 -13.378 -38.489 1.00 51.97 88 ALA A N 1
ATOM 691 C CA . ALA A 1 88 ? 29.780 -13.404 -39.723 1.00 51.97 88 ALA A CA 1
ATOM 692 C C . ALA A 1 88 ? 30.104 -14.879 -39.937 1.00 51.97 88 ALA A C 1
ATOM 694 O O . ALA A 1 88 ? 31.018 -15.436 -39.323 1.00 51.97 88 ALA A O 1
ATOM 695 N N . GLY A 1 89 ? 29.248 -15.517 -40.737 1.00 56.53 89 GLY A N 1
ATOM 696 C CA . GLY A 1 89 ? 29.368 -16.902 -41.119 1.00 56.53 89 GLY A CA 1
ATOM 697 C C . GLY A 1 89 ? 30.783 -17.166 -41.617 1.00 56.53 89 GLY A C 1
ATOM 698 O O . GLY A 1 89 ? 31.491 -16.240 -42.029 1.00 56.53 89 GLY A O 1
ATOM 699 N N . PRO A 1 90 ? 31.221 -18.428 -41.577 1.00 54.03 90 PRO A N 1
ATOM 700 C CA . PRO A 1 90 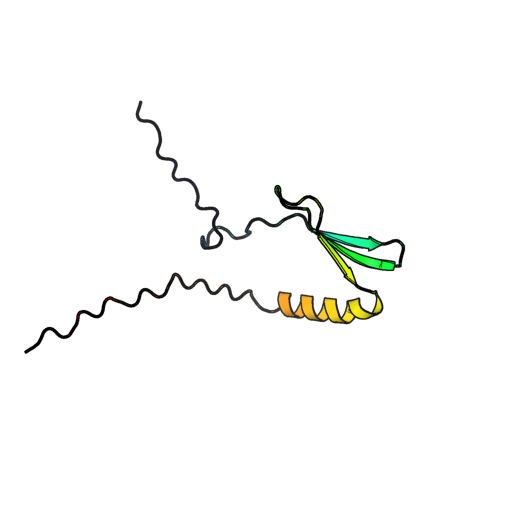? 32.577 -18.771 -41.946 1.00 54.03 90 PRO A CA 1
ATOM 701 C C . PRO A 1 90 ? 32.826 -18.312 -43.384 1.00 54.03 90 PRO A C 1
ATOM 703 O O . PRO A 1 90 ? 32.276 -18.863 -44.338 1.00 54.03 90 PRO A O 1
ATOM 706 N N . VAL A 1 91 ? 33.668 -17.291 -43.543 1.00 54.03 91 VAL A N 1
ATOM 707 C CA . VAL A 1 91 ? 34.304 -17.013 -44.824 1.00 54.03 91 VAL A CA 1
ATOM 708 C C . VAL A 1 91 ? 35.372 -18.092 -44.966 1.00 54.03 91 VAL A C 1
ATOM 710 O O . VAL A 1 91 ? 36.443 -18.000 -44.371 1.00 54.03 91 VAL A O 1
ATOM 713 N N . GLY A 1 92 ? 35.016 -19.165 -45.674 1.00 56.94 92 GLY A N 1
ATOM 714 C CA . GLY A 1 92 ? 35.957 -20.195 -46.121 1.00 56.94 92 GLY A CA 1
ATOM 715 C C . GLY A 1 92 ? 37.020 -19.620 -47.070 1.00 56.94 92 GLY A C 1
ATOM 716 O O . GLY A 1 92 ? 37.015 -18.414 -47.346 1.00 56.94 92 GLY A O 1
ATOM 717 N N . PRO A 1 93 ? 37.918 -20.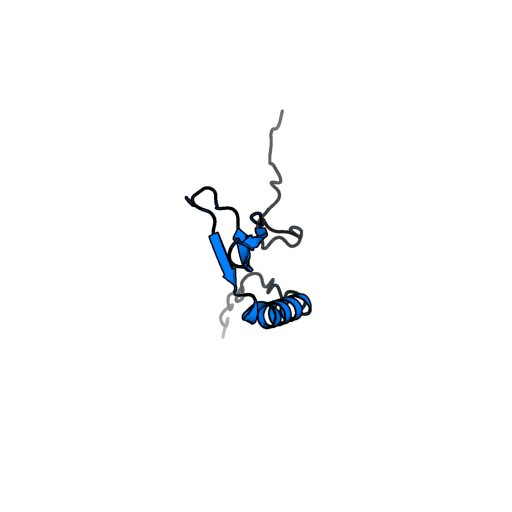442 -47.635 1.00 55.28 93 PRO A N 1
ATOM 718 C CA . PRO A 1 93 ? 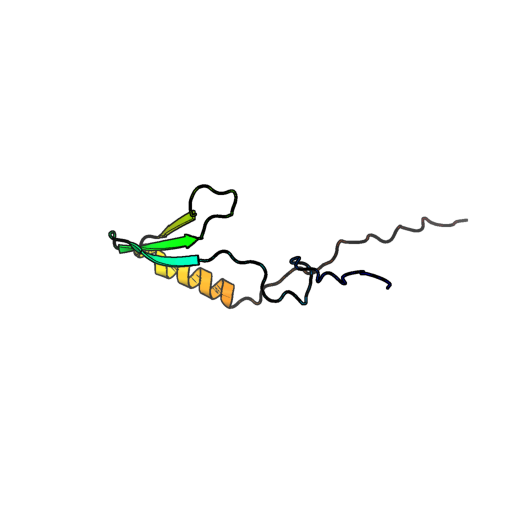37.805 -21.888 -47.872 1.00 55.28 93 PRO A CA 1
ATOM 719 C C . PRO A 1 93 ? 38.527 -22.795 -46.865 1.00 55.28 93 PRO A C 1
ATOM 721 O O . PRO A 1 93 ? 39.444 -22.319 -46.162 1.00 55.28 93 PRO A O 1
#

Radius of gyration: 23.16 Å; chains: 1; bounding box: 51×54×60 Å

Sequence (93 aa):
MSGDYDDEFNWRVENSDVVVPDQRATAVYVNGWGQAVIRQERAWDEERDTFVVIDHAHLPTLIAALMKIADVAPVRDDSPGTVVPDEAGPVGP

Foldseek 3Di:
DDDDDPPPDDLDPLDPVNPDHDDFDWDWDADPVRWIKIWGDDDPPDPDIDIDTGHPVCVVVVVVVVVVVVPDDPPPPSDDDPPPPPPPDDPDD

Secondary structure (DSSP, 8-state):
-----------STT-TT-SS-----EEEEE-TTS-EEEEEPPPTT-SS-EEEEE-GGGHHHHHHHHHHHHHS---------------------

pLDDT: mean 79.5, std 18.84, range [40.28, 98.0]